Protein AF-A0AA48KDN8-F1 (afdb_monomer)

Foldseek 3Di:
DAAEEEAQVFAPQVVVVVVVCVVVVHAYEYEYCDDDDDDPDPSYHYDHAHDDDCRSLVVCLVPAALRYEYEGPDLVSLVSNVVRNHWYAYNVRHTDDPVVSVVVVVVVVVVVVCVVVVVPPDDPDPPDDDDDPDDDDDDDDDDDDDDDDDDDDDDDDDDDDDDDD

InterPro domains:
  IPR003791 Protein of unknown function UPF0178 [MF_00489] (2-146)
  IPR003791 Protein of unknown function UPF0178 [PF02639] (16-128)
  IPR003791 Protein of unknown function UPF0178 [PTHR35146] (3-128)

Mean predicted aligned error: 16.24 Å

Sequence (165 aa):
MIQIYIDADACPVKEEVYRVARRHRLGVVVVANGFLNLPRDPLIRRVVVGGGLDAADDWIAEQVDAEALVVTADIPLADRCLKRGARVLDPRGRPFTEASIGDALASRELSAFLRDMGAVGGGPRPYGPLPLPGGPGKPDPGPAQTPARPPGSTLTRFRPAALAW

Nearest PDB structures (foldseek):
  8r2j-assembly2_B  TM=6.604E-01  e=4.184E-02  Streptomyces swartbergensis
  8ia9-assembly1_A-2  TM=5.993E-01  e=2.413E-01  Saccharopolyspora spinosa
  3ssm-assembly1_B  TM=5.161E-01  e=4.927E-01  Micromonospora griseorubida
  3fyo-assembly1_B  TM=2.788E-01  e=5.258E-01  Neisseria meningitidis serogroup B
  4jtk-assembly1_B  TM=3.002E-01  e=1.074E+00  Neisseria meningitidis MC58

pLDDT: mean 75.35, std 20.02, range [39.38, 97.06]

Radius of gyration: 26.59 Å; Cα contacts (8 Å, |Δi|>4): 193; chains: 1; bounding box: 38×59×76 Å

Secondary structure (DSSP, 8-state):
--EEEEETTT-S-HHHHHHHHHHHT-EEEEEESS-------TTEEEEE--SSTTHHHHHHHHH--TTEEEE-S-HHHHHHHHHTT-EEE-TTSPBP-HHHHHHHHHHHHHHHHHHHTTTT--PPPP-PPPPPTTPPPPPPPPPPPPPPPPP-------PPPP---

Structure (mmCIF, N/CA/C/O backbone):
data_AF-A0AA48KDN8-F1
#
_entry.id   AF-A0AA48KDN8-F1
#
loop_
_atom_site.group_PDB
_atom_site.id
_atom_site.type_symbol
_atom_site.label_atom_id
_atom_site.label_alt_id
_atom_site.label_comp_id
_atom_site.label_asym_id
_atom_site.label_entity_id
_atom_site.label_seq_id
_atom_site.pdbx_PDB_ins_code
_atom_site.Cartn_x
_atom_site.Cartn_y
_atom_site.Cartn_z
_atom_site.occupancy
_atom_site.B_iso_or_equiv
_atom_site.auth_seq_id
_atom_site.auth_comp_id
_atom_site.auth_asym_id
_atom_site.auth_atom_id
_atom_site.pdbx_PDB_model_num
ATOM 1 N N . MET A 1 1 ? -7.954 -1.469 14.631 1.00 76.81 1 MET A N 1
ATOM 2 C CA . MET A 1 1 ? -8.817 -0.922 13.555 1.00 76.81 1 MET A CA 1
ATOM 3 C C . MET A 1 1 ? -8.069 -1.059 12.238 1.00 76.81 1 MET A C 1
ATOM 5 O O . MET A 1 1 ? -6.933 -0.623 12.172 1.00 76.81 1 MET A O 1
ATOM 9 N N . ILE A 1 2 ? -8.682 -1.633 11.197 1.00 90.56 2 ILE A N 1
ATOM 10 C CA . ILE A 1 2 ? -7.987 -1.855 9.917 1.00 90.56 2 ILE A CA 1
ATOM 11 C C . ILE A 1 2 ? -7.690 -0.521 9.216 1.00 90.56 2 ILE A C 1
ATOM 13 O O . ILE A 1 2 ? -8.603 0.284 9.017 1.00 90.56 2 ILE A O 1
ATOM 17 N N . GLN A 1 3 ? -6.439 -0.326 8.799 1.00 94.50 3 GLN A N 1
ATOM 18 C CA . GLN A 1 3 ? -5.979 0.857 8.068 1.00 94.50 3 GLN A CA 1
ATOM 19 C C . GLN A 1 3 ? -5.428 0.449 6.698 1.00 94.50 3 GLN A C 1
ATOM 21 O O . GLN A 1 3 ? -4.655 -0.502 6.588 1.00 94.50 3 GLN A O 1
ATOM 26 N N . ILE A 1 4 ? -5.817 1.170 5.644 1.00 96.06 4 ILE A N 1
ATOM 27 C CA . ILE A 1 4 ? -5.338 0.910 4.284 1.00 96.06 4 ILE A CA 1
ATOM 28 C C . ILE A 1 4 ? -4.125 1.792 3.993 1.00 96.06 4 ILE A C 1
ATOM 30 O O . ILE A 1 4 ? -4.174 2.998 4.231 1.00 96.06 4 ILE A O 1
ATOM 34 N N . TYR A 1 5 ? -3.074 1.208 3.429 1.00 97.06 5 TYR A N 1
ATOM 35 C CA . TYR A 1 5 ? -1.894 1.906 2.927 1.00 97.06 5 TYR A CA 1
ATOM 36 C C . TYR A 1 5 ? -1.799 1.697 1.419 1.00 97.06 5 TYR A C 1
ATOM 38 O O . TYR A 1 5 ? -1.933 0.575 0.936 1.00 97.06 5 TYR A O 1
ATOM 46 N N . ILE A 1 6 ? -1.591 2.774 0.669 1.00 96.00 6 ILE A N 1
ATOM 47 C CA . ILE A 1 6 ? -1.403 2.724 -0.780 1.00 96.00 6 ILE A CA 1
ATOM 48 C C . ILE A 1 6 ? -0.022 3.270 -1.107 1.00 96.00 6 ILE A C 1
ATOM 50 O O . ILE A 1 6 ? 0.262 4.429 -0.801 1.00 96.00 6 ILE A O 1
ATOM 54 N N . ASP A 1 7 ? 0.771 2.457 -1.792 1.00 93.94 7 ASP A N 1
ATOM 55 C CA . ASP A 1 7 ? 1.930 2.915 -2.54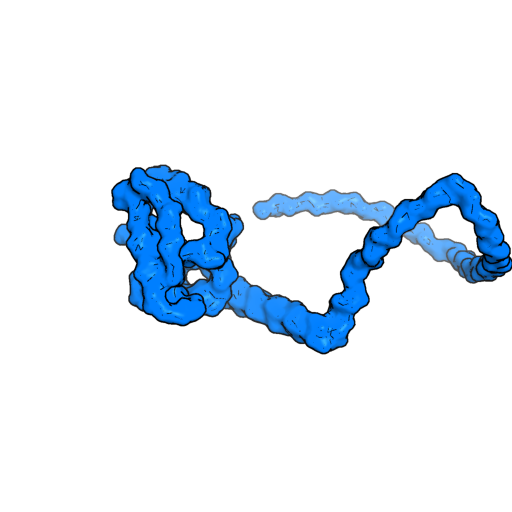9 1.00 93.94 7 ASP A CA 1
ATOM 56 C C . ASP A 1 7 ? 1.426 3.621 -3.819 1.00 93.94 7 ASP A C 1
ATOM 58 O O . ASP A 1 7 ? 0.862 3.011 -4.737 1.00 93.94 7 ASP A O 1
ATOM 62 N N . ALA A 1 8 ? 1.530 4.948 -3.831 1.00 90.06 8 ALA A N 1
ATOM 63 C CA . ALA A 1 8 ? 0.966 5.770 -4.889 1.00 90.06 8 ALA A CA 1
ATOM 64 C C . ALA A 1 8 ? 1.690 5.618 -6.227 1.00 90.06 8 ALA A C 1
ATOM 66 O O . ALA A 1 8 ? 1.058 5.889 -7.258 1.00 90.06 8 ALA A O 1
ATOM 67 N N . ASP A 1 9 ? 2.955 5.204 -6.207 1.00 84.19 9 ASP A N 1
ATOM 68 C CA . ASP A 1 9 ? 3.816 5.128 -7.381 1.00 84.19 9 ASP A CA 1
ATOM 69 C C . ASP A 1 9 ? 3.632 3.779 -8.103 1.00 84.19 9 ASP A C 1
ATOM 71 O O . ASP A 1 9 ? 3.684 3.733 -9.334 1.00 84.19 9 ASP A O 1
ATOM 75 N N . ALA A 1 10 ? 3.265 2.712 -7.379 1.00 80.75 10 ALA A N 1
ATOM 76 C CA . ALA A 1 10 ? 2.968 1.400 -7.970 1.00 80.75 10 ALA A CA 1
ATOM 77 C C . ALA A 1 10 ? 1.468 1.074 -8.150 1.00 80.75 10 ALA A C 1
ATOM 79 O O . ALA A 1 10 ? 1.127 0.066 -8.776 1.00 80.75 10 ALA A O 1
ATOM 80 N N . CYS A 1 11 ? 0.540 1.887 -7.623 1.00 84.62 11 CYS A N 1
ATOM 81 C CA . CYS A 1 11 ? -0.898 1.579 -7.649 1.00 84.62 11 CYS A CA 1
ATOM 82 C C . CYS A 1 11 ? -1.698 2.430 -8.665 1.00 84.62 11 CYS A C 1
ATOM 84 O O . CYS A 1 11 ? -1.943 3.619 -8.419 1.00 84.62 11 CYS A O 1
ATOM 86 N N . PRO A 1 12 ? -2.194 1.850 -9.781 1.00 85.38 12 PRO A N 1
ATOM 87 C CA . PRO A 1 12 ? -3.056 2.560 -10.733 1.00 85.38 12 PRO A CA 1
ATOM 88 C C . PRO A 1 12 ? -4.521 2.693 -10.275 1.00 85.38 12 PRO A C 1
ATOM 90 O O . PRO A 1 12 ? -5.234 3.545 -10.795 1.00 85.38 12 PRO A O 1
ATOM 93 N N . VAL A 1 13 ? -4.977 1.897 -9.300 1.00 90.12 13 VAL A N 1
ATOM 94 C CA . VAL A 1 13 ? -6.401 1.757 -8.906 1.00 90.12 13 VAL A CA 1
ATOM 95 C C . VAL A 1 13 ? -6.780 2.549 -7.645 1.00 90.12 13 VAL A C 1
ATOM 97 O O . VAL A 1 13 ? -7.570 2.110 -6.807 1.00 90.12 13 VAL A O 1
ATOM 100 N N . LYS A 1 14 ? -6.176 3.727 -7.461 1.00 91.69 14 LYS A N 1
ATOM 101 C CA . LYS A 1 14 ? -6.358 4.560 -6.257 1.00 91.69 14 LYS A CA 1
ATOM 102 C C . LYS A 1 14 ? -7.829 4.923 -6.001 1.00 91.69 14 LYS A C 1
ATOM 104 O O . LYS A 1 14 ? -8.303 4.807 -4.872 1.00 91.69 14 LYS A O 1
ATOM 109 N N . GLU A 1 15 ? -8.564 5.293 -7.048 1.00 92.12 15 GLU A N 1
ATOM 110 C CA . GLU A 1 15 ? -9.979 5.682 -6.958 1.00 92.12 15 GLU A CA 1
ATOM 111 C C . GLU A 1 15 ? -10.882 4.524 -6.513 1.00 92.12 15 GLU A C 1
ATOM 113 O O . GLU A 1 15 ? -11.790 4.697 -5.691 1.00 92.12 15 GLU A O 1
ATOM 118 N N . GLU A 1 16 ? -10.615 3.312 -6.999 1.00 92.69 16 GLU A N 1
ATOM 119 C CA . GLU A 1 16 ? -11.314 2.109 -6.565 1.00 92.69 16 GLU A CA 1
ATOM 120 C C . GLU A 1 16 ? -11.091 1.847 -5.077 1.00 92.69 16 GLU A C 1
ATOM 122 O O . GLU A 1 16 ? -12.059 1.551 -4.366 1.00 92.69 16 GLU A O 1
ATOM 127 N N . VAL A 1 17 ? -9.853 2.008 -4.595 1.00 92.38 17 VAL A N 1
ATOM 128 C CA . VAL A 1 17 ? -9.531 1.856 -3.170 1.00 92.38 17 VAL A CA 1
ATOM 129 C C . VAL A 1 17 ? -10.294 2.886 -2.340 1.00 92.38 17 VAL A C 1
ATOM 131 O O . VAL A 1 17 ? -10.929 2.510 -1.355 1.00 92.38 17 VAL A O 1
ATOM 134 N N . TYR A 1 18 ? -10.336 4.156 -2.756 1.00 94.38 18 TYR A N 1
ATOM 135 C CA . TYR A 1 18 ? -11.098 5.199 -2.055 1.00 94.38 18 TYR A CA 1
ATOM 136 C C . TYR A 1 18 ? -12.591 4.869 -1.974 1.00 94.38 18 TYR A C 1
ATOM 138 O O . TYR A 1 18 ? -13.215 5.005 -0.918 1.00 94.38 18 TYR A O 1
ATOM 146 N N . ARG A 1 19 ? -13.179 4.383 -3.072 1.00 93.56 19 ARG A N 1
ATOM 147 C CA . ARG A 1 19 ? -14.592 3.986 -3.119 1.00 93.56 19 ARG A CA 1
ATOM 148 C C . ARG A 1 19 ? -14.902 2.834 -2.161 1.00 93.56 19 ARG A C 1
ATOM 150 O O . ARG A 1 19 ? -15.933 2.865 -1.486 1.00 93.56 19 ARG A O 1
ATOM 157 N N . VAL A 1 20 ? -14.039 1.822 -2.099 1.00 90.75 20 VAL A N 1
ATOM 158 C CA . VAL A 1 20 ? -14.213 0.676 -1.194 1.00 90.75 20 VAL A CA 1
ATOM 159 C C . VAL A 1 20 ? -13.986 1.098 0.258 1.00 90.75 20 VAL A C 1
ATOM 161 O O . VAL A 1 20 ? -14.818 0.801 1.113 1.00 90.75 20 VAL A O 1
ATOM 164 N N . ALA A 1 21 ? -12.933 1.866 0.536 1.00 92.44 21 ALA A N 1
ATOM 165 C CA . ALA A 1 21 ? -12.632 2.364 1.874 1.00 92.44 21 ALA A CA 1
ATOM 166 C C . ALA A 1 21 ? -13.796 3.172 2.466 1.00 92.44 21 ALA A C 1
ATOM 168 O O . ALA A 1 21 ? -14.200 2.924 3.601 1.00 92.44 21 ALA A O 1
ATOM 169 N N . ARG A 1 22 ? -14.423 4.048 1.668 1.00 93.56 22 ARG A N 1
ATOM 170 C CA . ARG A 1 22 ? -15.633 4.794 2.060 1.00 93.56 22 ARG A CA 1
ATOM 171 C C . ARG A 1 22 ? -16.791 3.882 2.459 1.00 93.56 22 ARG A C 1
ATOM 173 O O . ARG A 1 22 ? -17.441 4.133 3.471 1.00 93.56 22 ARG A O 1
ATOM 180 N N . ARG A 1 23 ? -17.042 2.809 1.698 1.00 93.62 23 ARG A N 1
ATOM 181 C CA . ARG A 1 23 ? -18.113 1.838 1.993 1.00 93.62 23 ARG A CA 1
ATOM 182 C C . ARG A 1 23 ? -17.907 1.159 3.346 1.00 93.62 23 ARG A C 1
ATOM 184 O O . ARG A 1 23 ? -18.876 0.927 4.061 1.00 93.62 23 ARG A O 1
ATOM 191 N N . HIS A 1 24 ? -16.656 0.863 3.686 1.00 90.19 24 HIS A N 1
ATOM 192 C CA . HIS A 1 24 ? -16.290 0.175 4.922 1.00 90.19 24 HIS A CA 1
ATOM 193 C C . HIS A 1 24 ? -15.873 1.121 6.057 1.00 90.19 24 HIS A C 1
ATOM 195 O O . HIS A 1 24 ? -15.559 0.649 7.145 1.00 90.19 24 HIS A O 1
ATOM 201 N N . ARG A 1 25 ? -15.902 2.444 5.830 1.00 93.38 25 ARG A N 1
ATOM 202 C CA . ARG A 1 25 ? -15.443 3.483 6.772 1.00 93.38 25 ARG A CA 1
ATOM 203 C C . ARG A 1 25 ? -14.018 3.234 7.281 1.00 93.38 25 ARG A C 1
ATOM 205 O O . ARG A 1 25 ? -13.731 3.422 8.460 1.00 93.38 25 ARG A O 1
ATOM 212 N N . LEU A 1 26 ? -13.142 2.791 6.383 1.00 92.81 26 LEU A N 1
ATOM 213 C CA . LEU A 1 26 ? -11.733 2.542 6.678 1.00 92.81 26 LEU A CA 1
ATOM 214 C C . LEU A 1 26 ? -10.900 3.768 6.314 1.00 92.81 26 LEU A C 1
ATOM 216 O O . LEU A 1 26 ? -11.157 4.420 5.300 1.00 92.81 26 LEU A O 1
ATOM 220 N N . GLY A 1 27 ? -9.896 4.060 7.136 1.00 95.00 27 GLY A N 1
ATOM 221 C CA . GLY A 1 27 ? -8.904 5.074 6.815 1.00 95.00 27 GLY A CA 1
ATOM 222 C C . GLY A 1 27 ? -7.989 4.605 5.684 1.00 95.00 27 GLY A C 1
ATOM 223 O O . GLY A 1 27 ? -7.657 3.422 5.585 1.00 95.00 27 GLY A O 1
ATOM 224 N N . VAL A 1 28 ? -7.552 5.550 4.856 1.00 96.44 28 VAL A N 1
ATOM 225 C CA . VAL A 1 28 ? -6.591 5.339 3.773 1.00 96.44 28 VAL A CA 1
ATOM 226 C C . VAL A 1 28 ? -5.419 6.294 3.953 1.00 96.44 28 VAL A C 1
ATOM 228 O O . VAL A 1 28 ? -5.607 7.508 4.022 1.00 96.44 28 VAL A O 1
ATOM 231 N N . VAL A 1 29 ? -4.204 5.756 3.998 1.00 96.69 29 VAL A N 1
ATOM 232 C CA . VAL A 1 29 ? -2.960 6.520 3.894 1.00 96.69 29 VAL A CA 1
ATOM 233 C C . VAL A 1 29 ? -2.390 6.310 2.501 1.00 96.69 29 VAL A C 1
ATOM 235 O O . VAL A 1 29 ? -2.074 5.191 2.113 1.00 96.69 29 VAL A O 1
ATOM 238 N N . VAL A 1 30 ? -2.264 7.390 1.742 1.00 96.38 30 VAL A N 1
ATOM 239 C CA . VAL A 1 30 ? -1.648 7.376 0.415 1.00 96.38 30 VAL A CA 1
ATOM 240 C C . VAL A 1 30 ? -0.240 7.926 0.551 1.00 96.38 30 VAL A C 1
ATOM 242 O O . VAL A 1 30 ? -0.078 9.091 0.926 1.00 96.38 30 VAL A O 1
ATOM 245 N N . VAL A 1 31 ? 0.751 7.085 0.274 1.00 95.50 31 VAL A N 1
ATOM 246 C CA . VAL A 1 31 ? 2.174 7.395 0.430 1.00 95.50 31 VAL A CA 1
ATOM 247 C C . VAL A 1 31 ? 2.785 7.573 -0.952 1.00 95.50 31 VAL A C 1
ATOM 249 O O . VAL A 1 31 ? 2.564 6.742 -1.827 1.00 95.50 31 VAL A O 1
ATOM 252 N N . ALA A 1 32 ? 3.501 8.673 -1.163 1.00 93.06 32 ALA A N 1
ATOM 253 C CA . ALA A 1 32 ? 4.107 9.002 -2.449 1.00 93.06 32 ALA A CA 1
ATOM 254 C C . ALA A 1 32 ? 5.475 9.662 -2.254 1.00 93.06 32 ALA A C 1
ATOM 256 O O . ALA A 1 32 ? 5.644 10.462 -1.329 1.00 93.06 32 ALA A O 1
ATOM 257 N N . ASN A 1 33 ? 6.408 9.411 -3.174 1.00 91.19 33 ASN A N 1
ATOM 258 C CA . ASN A 1 33 ? 7.702 10.105 -3.220 1.00 91.19 33 ASN A CA 1
ATOM 259 C C . ASN A 1 33 ? 7.586 11.575 -3.680 1.00 91.19 33 ASN A C 1
ATOM 261 O O . ASN A 1 33 ? 8.533 12.358 -3.595 1.00 91.19 33 ASN A O 1
ATOM 265 N N . GLY A 1 34 ? 6.418 11.969 -4.192 1.00 87.69 34 GLY A N 1
ATOM 266 C CA . GLY A 1 34 ? 6.141 13.311 -4.693 1.00 87.69 34 GLY A CA 1
ATOM 267 C C . GLY A 1 34 ? 4.745 13.807 -4.331 1.00 87.69 34 GLY A C 1
ATOM 268 O O . GLY A 1 34 ? 3.908 13.094 -3.777 1.00 87.69 34 GLY A O 1
ATOM 269 N N . PHE A 1 35 ? 4.472 15.074 -4.646 1.00 86.50 35 PHE A N 1
ATOM 270 C CA . PHE A 1 35 ? 3.154 15.647 -4.401 1.00 86.50 35 PHE A CA 1
ATOM 271 C C . PHE A 1 35 ? 2.093 14.992 -5.296 1.00 86.50 35 PHE A C 1
ATOM 273 O O . PHE A 1 35 ? 2.181 15.048 -6.520 1.00 86.50 35 PHE A O 1
ATOM 280 N N . LEU A 1 36 ? 1.039 14.459 -4.675 1.00 85.94 36 LEU A N 1
ATOM 281 C CA . LEU A 1 36 ? -0.130 13.909 -5.360 1.00 85.94 36 LEU A CA 1
ATOM 282 C C . LEU A 1 36 ? -1.390 14.682 -4.969 1.00 85.94 36 LEU A C 1
ATOM 284 O O . LEU A 1 36 ? -1.639 14.900 -3.780 1.00 85.94 36 LEU A O 1
ATOM 288 N N . ASN A 1 37 ? -2.205 15.084 -5.943 1.00 88.12 37 ASN A N 1
ATOM 289 C CA . ASN A 1 37 ? -3.508 15.677 -5.657 1.00 88.12 37 ASN A CA 1
ATOM 290 C C . ASN A 1 37 ? -4.497 14.575 -5.248 1.00 88.12 37 ASN A C 1
ATOM 292 O O . ASN A 1 37 ? -4.771 13.678 -6.039 1.00 88.12 37 ASN A O 1
ATOM 296 N N . LEU A 1 38 ? -5.012 14.644 -4.020 1.00 89.75 38 LEU A N 1
ATOM 297 C CA . LEU A 1 38 ? -5.957 13.668 -3.476 1.00 89.75 38 LEU A CA 1
ATOM 298 C C . LEU A 1 38 ? -7.347 14.285 -3.301 1.00 89.75 38 LEU A C 1
ATOM 300 O O . LEU A 1 38 ? -7.452 15.495 -3.067 1.00 89.75 38 LEU A O 1
ATOM 304 N N . PRO A 1 39 ? -8.418 13.473 -3.357 1.00 88.62 39 PRO A N 1
ATOM 305 C CA . PRO A 1 39 ? -9.751 13.936 -3.000 1.00 88.62 39 PRO A CA 1
ATOM 306 C C . PRO A 1 39 ? -9.780 14.471 -1.562 1.00 88.62 39 PRO A C 1
ATOM 308 O O . PRO A 1 39 ? -9.140 13.931 -0.659 1.00 88.62 39 PRO A O 1
ATOM 311 N N . ARG A 1 40 ? -10.557 15.536 -1.342 1.00 88.50 40 ARG A N 1
ATOM 312 C CA . ARG A 1 40 ? -10.798 16.082 -0.001 1.00 88.50 40 ARG A CA 1
ATOM 313 C C . ARG A 1 40 ? -11.768 15.169 0.738 1.00 88.50 40 ARG A C 1
ATOM 315 O O . ARG A 1 40 ? -12.978 15.281 0.564 1.00 88.50 40 ARG A O 1
ATOM 322 N N . ASP A 1 41 ? -11.226 14.259 1.534 1.00 92.69 41 ASP A N 1
ATOM 323 C CA . ASP A 1 41 ? -11.993 13.303 2.324 1.00 92.69 41 ASP A CA 1
ATOM 324 C C . ASP A 1 41 ? -11.329 13.104 3.694 1.00 92.69 41 ASP A C 1
ATOM 326 O O . ASP A 1 41 ? -10.117 12.892 3.736 1.00 92.69 41 ASP A O 1
ATOM 330 N N . PRO A 1 42 ? -12.075 13.155 4.813 1.00 92.44 42 PRO A N 1
ATOM 331 C CA . PRO A 1 42 ? -11.506 12.940 6.144 1.00 92.44 42 PRO A CA 1
ATOM 332 C C . PRO A 1 42 ? -10.916 11.537 6.348 1.00 92.44 42 PRO A C 1
ATOM 334 O O . PRO A 1 42 ? -10.065 11.366 7.217 1.00 92.44 42 PRO A O 1
ATOM 337 N N . LEU A 1 43 ? -11.342 10.536 5.570 1.00 93.94 43 LEU A N 1
ATOM 338 C CA . LEU A 1 43 ? -10.791 9.181 5.626 1.00 93.94 43 LEU A CA 1
ATOM 339 C C . LEU A 1 43 ? -9.483 9.043 4.842 1.00 93.94 43 LEU A C 1
ATOM 341 O O . LEU A 1 43 ? -8.794 8.040 5.008 1.00 93.94 43 LEU A O 1
ATOM 345 N N . ILE A 1 44 ? -9.137 10.008 3.984 1.00 95.06 44 ILE A N 1
ATOM 346 C CA . ILE A 1 44 ? -7.990 9.914 3.079 1.00 95.06 44 ILE A CA 1
ATOM 347 C C . ILE A 1 44 ? -6.909 10.887 3.534 1.00 95.06 44 ILE A C 1
ATOM 349 O O . ILE A 1 44 ? -7.034 12.107 3.432 1.00 95.06 44 ILE A O 1
ATOM 353 N N . ARG A 1 45 ? -5.797 10.327 4.003 1.00 95.06 45 ARG A N 1
ATOM 354 C CA . ARG A 1 45 ? -4.606 11.064 4.408 1.00 95.06 45 ARG A CA 1
ATOM 355 C C . ARG A 1 45 ? -3.517 10.910 3.354 1.00 95.06 45 ARG A C 1
ATOM 357 O O . ARG A 1 45 ? -3.207 9.805 2.922 1.00 95.06 45 ARG A O 1
ATOM 364 N N . ARG A 1 46 ? -2.879 12.024 3.003 1.00 94.62 46 ARG A N 1
ATOM 365 C CA . ARG A 1 46 ? -1.659 12.043 2.189 1.00 94.62 46 ARG A CA 1
ATOM 366 C C . ARG A 1 46 ? -0.420 12.015 3.072 1.00 94.62 46 ARG A C 1
ATOM 368 O O . ARG A 1 46 ? -0.341 12.781 4.031 1.00 94.62 46 ARG A O 1
ATOM 375 N N . VAL A 1 47 ? 0.566 11.220 2.686 1.00 95.25 47 VAL A N 1
ATOM 376 C CA . VAL A 1 47 ? 1.935 11.284 3.195 1.00 95.25 47 VAL A CA 1
ATOM 377 C C . VAL A 1 47 ? 2.856 11.438 1.993 1.00 95.25 47 VAL A C 1
ATOM 379 O O . VAL A 1 47 ? 2.837 10.616 1.084 1.00 95.25 47 VAL A O 1
ATOM 382 N N . VAL A 1 48 ? 3.618 12.529 1.966 1.00 92.94 48 VAL A N 1
ATOM 383 C CA . VAL A 1 48 ? 4.674 12.728 0.970 1.00 92.94 48 VAL A CA 1
ATOM 384 C C . VAL A 1 48 ? 5.986 12.505 1.688 1.00 92.94 48 VAL A C 1
ATOM 386 O O . VAL A 1 48 ? 6.268 13.195 2.669 1.00 92.94 48 VAL A O 1
ATOM 389 N N . VAL A 1 49 ? 6.752 11.533 1.221 1.00 90.44 49 VAL A N 1
ATOM 390 C CA . VAL A 1 49 ? 8.088 11.258 1.736 1.00 90.44 49 VAL A CA 1
ATOM 391 C C . VAL A 1 49 ? 9.108 11.882 0.797 1.00 90.44 49 VAL A C 1
ATOM 393 O O . VAL A 1 49 ? 8.959 11.837 -0.420 1.00 90.44 49 VAL A O 1
ATOM 396 N N . GLY A 1 50 ? 10.112 12.540 1.365 1.00 79.94 50 GLY A N 1
ATOM 397 C CA . GLY A 1 50 ? 11.238 13.060 0.601 1.00 79.94 50 GLY A CA 1
ATOM 398 C C . GLY A 1 50 ? 12.436 12.142 0.794 1.00 79.94 50 GLY A C 1
ATOM 399 O O . GLY A 1 50 ? 12.795 11.877 1.936 1.00 79.94 50 GLY A O 1
ATOM 400 N N . GLY A 1 51 ? 13.065 11.697 -0.295 1.00 66.12 51 GLY A N 1
ATOM 401 C CA . GLY A 1 51 ? 14.364 11.020 -0.230 1.00 66.12 51 GLY A CA 1
ATOM 402 C C . GLY A 1 51 ? 14.467 9.747 -1.064 1.00 66.12 51 GLY A C 1
ATOM 403 O O . GLY A 1 51 ? 14.303 8.657 -0.550 1.00 66.12 51 GLY A O 1
ATOM 404 N N . GLY A 1 52 ? 14.852 9.867 -2.334 1.00 70.75 52 GLY A N 1
ATOM 405 C CA . GLY A 1 52 ? 15.225 8.704 -3.151 1.00 70.75 52 GLY A CA 1
ATOM 406 C C . GLY A 1 52 ? 14.048 7.865 -3.659 1.00 70.75 52 GLY A C 1
ATOM 407 O O . GLY A 1 52 ? 12.889 8.170 -3.397 1.00 70.75 52 GLY A O 1
ATOM 408 N N . LEU A 1 53 ? 14.369 6.846 -4.460 1.00 73.94 53 LEU A N 1
ATOM 409 C CA . LEU A 1 53 ? 13.379 6.006 -5.145 1.00 73.94 53 LEU A CA 1
ATOM 410 C C . LEU A 1 53 ? 12.591 5.107 -4.175 1.00 73.94 53 LEU A C 1
ATOM 412 O O . LEU A 1 53 ? 11.413 4.867 -4.419 1.00 73.94 53 LEU A O 1
ATOM 416 N N . ASP A 1 54 ? 13.202 4.708 -3.055 1.00 85.31 54 ASP A N 1
ATOM 417 C CA . ASP A 1 54 ? 12.652 3.687 -2.148 1.00 85.31 54 ASP A CA 1
ATOM 418 C C . ASP A 1 54 ? 12.019 4.267 -0.862 1.00 85.31 54 ASP A C 1
ATOM 420 O O . ASP A 1 54 ? 11.558 3.520 0.002 1.00 85.31 54 ASP A O 1
ATOM 424 N N . ALA A 1 55 ? 11.958 5.598 -0.705 1.00 91.38 55 ALA A N 1
ATOM 425 C CA . ALA A 1 55 ? 11.469 6.215 0.535 1.00 91.38 55 ALA A CA 1
ATOM 426 C C . ALA A 1 55 ? 10.009 5.879 0.856 1.00 91.38 55 ALA A C 1
ATOM 428 O O . ALA A 1 55 ? 9.656 5.743 2.031 1.00 91.38 55 ALA A O 1
ATOM 429 N N . ALA A 1 56 ? 9.141 5.788 -0.156 1.00 92.00 56 ALA A N 1
ATOM 430 C CA . ALA A 1 56 ? 7.737 5.435 0.054 1.00 92.00 56 ALA A CA 1
ATOM 431 C C . ALA A 1 56 ? 7.611 4.021 0.621 1.00 92.00 56 ALA A C 1
ATOM 433 O O . ALA A 1 56 ? 6.886 3.811 1.597 1.00 92.00 56 ALA A O 1
ATOM 434 N N . ASP A 1 57 ? 8.371 3.088 0.060 1.00 93.19 57 ASP A N 1
ATOM 4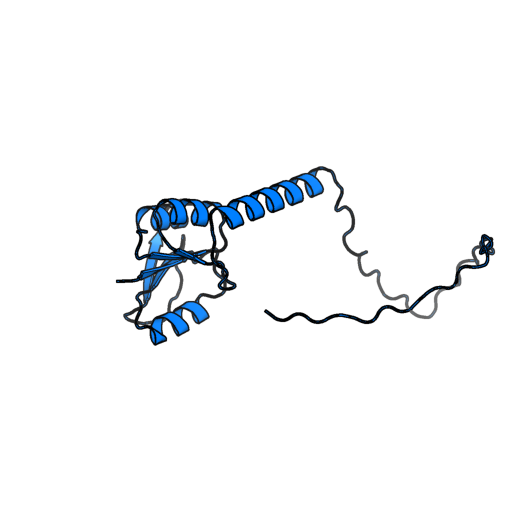35 C CA . ASP A 1 57 ? 8.355 1.690 0.458 1.00 93.19 57 ASP A CA 1
ATOM 436 C C . ASP A 1 57 ? 8.911 1.514 1.870 1.00 93.19 57 ASP A C 1
ATOM 438 O O . ASP A 1 57 ? 8.319 0.806 2.685 1.00 93.19 57 ASP A O 1
ATOM 442 N N . ASP A 1 58 ? 10.014 2.197 2.185 1.00 93.88 58 ASP A N 1
ATOM 443 C CA . ASP A 1 58 ? 10.609 2.191 3.522 1.00 93.88 58 ASP A CA 1
ATOM 444 C C . ASP A 1 58 ? 9.636 2.743 4.564 1.00 93.88 58 ASP A C 1
ATOM 446 O O . ASP A 1 58 ? 9.390 2.107 5.591 1.00 93.88 58 ASP A O 1
ATOM 450 N N . TRP A 1 59 ? 8.992 3.872 4.264 1.00 96.00 59 TRP A N 1
ATOM 451 C CA . TRP A 1 59 ? 8.012 4.465 5.165 1.00 96.00 59 TRP A CA 1
ATOM 452 C C . TRP A 1 59 ? 6.799 3.555 5.376 1.00 96.00 59 TRP A C 1
ATOM 454 O O . TRP A 1 59 ? 6.356 3.376 6.510 1.00 96.00 59 TRP A O 1
ATOM 464 N N . ILE A 1 60 ? 6.255 2.951 4.312 1.00 96.06 60 ILE A N 1
ATOM 465 C CA . ILE A 1 60 ? 5.143 1.998 4.441 1.00 96.06 60 ILE A CA 1
ATOM 466 C C . ILE A 1 60 ? 5.586 0.812 5.297 1.00 96.06 60 ILE A C 1
ATOM 468 O O . ILE A 1 60 ? 4.902 0.475 6.262 1.00 96.06 60 ILE A O 1
ATOM 472 N N . ALA A 1 61 ? 6.731 0.203 4.985 1.00 95.19 61 ALA A N 1
ATOM 473 C CA . ALA A 1 61 ? 7.242 -0.946 5.719 1.00 95.19 61 ALA A CA 1
ATOM 474 C C . ALA A 1 61 ? 7.435 -0.629 7.210 1.00 95.19 61 ALA A C 1
ATOM 476 O O . ALA A 1 61 ? 7.145 -1.472 8.051 1.00 95.19 61 ALA A O 1
ATOM 477 N N . GLU A 1 62 ? 7.872 0.576 7.568 1.00 95.19 62 GLU A N 1
ATOM 478 C CA . GLU A 1 62 ? 8.026 0.985 8.967 1.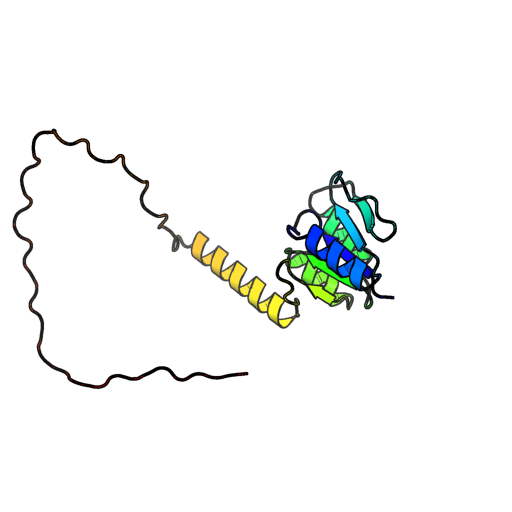00 95.19 62 GLU A CA 1
ATOM 479 C C . GLU A 1 62 ? 6.700 1.171 9.712 1.00 95.19 62 GLU A C 1
ATOM 481 O O . GLU A 1 62 ? 6.645 0.907 10.914 1.00 95.19 62 GLU A O 1
ATOM 486 N N . GLN A 1 63 ? 5.648 1.613 9.020 1.00 95.62 63 GLN A N 1
ATOM 487 C CA . GLN A 1 63 ? 4.369 2.005 9.624 1.00 95.62 63 GLN A CA 1
ATOM 488 C C . GLN A 1 63 ? 3.329 0.886 9.689 1.00 95.62 63 GLN A C 1
ATOM 490 O O . GLN A 1 63 ? 2.343 1.027 10.410 1.00 95.62 63 GLN A O 1
ATOM 495 N N . VAL A 1 64 ? 3.497 -0.188 8.917 1.00 96.12 64 VAL A N 1
ATOM 496 C CA . VAL A 1 64 ? 2.515 -1.278 8.860 1.00 96.12 64 VAL A CA 1
ATOM 497 C C . VAL A 1 64 ? 2.628 -2.232 10.046 1.00 96.12 64 VAL A C 1
ATOM 499 O O . VAL A 1 64 ? 3.718 -2.543 10.533 1.00 96.12 64 VAL A O 1
ATOM 502 N N . ASP A 1 65 ? 1.473 -2.751 10.452 1.00 92.44 65 ASP A N 1
ATOM 503 C CA . ASP A 1 65 ? 1.298 -3.760 11.490 1.00 92.44 65 ASP A CA 1
ATOM 504 C C . ASP A 1 65 ? 0.273 -4.829 11.051 1.00 92.44 65 ASP A C 1
ATOM 506 O O . ASP A 1 65 ? -0.175 -4.858 9.901 1.00 92.44 65 ASP A O 1
ATOM 510 N N . ALA A 1 66 ? -0.124 -5.714 11.969 1.00 91.12 66 ALA A N 1
ATOM 511 C CA . ALA A 1 66 ? -1.085 -6.786 11.698 1.00 91.12 66 ALA A CA 1
ATOM 512 C C . ALA A 1 66 ? -2.506 -6.300 11.336 1.00 91.12 66 ALA A C 1
ATOM 514 O O . ALA A 1 66 ? -3.324 -7.068 10.819 1.00 91.12 66 ALA A O 1
ATOM 515 N N . GLU A 1 67 ? -2.830 -5.033 11.600 1.00 91.75 67 GLU A N 1
ATOM 516 C CA 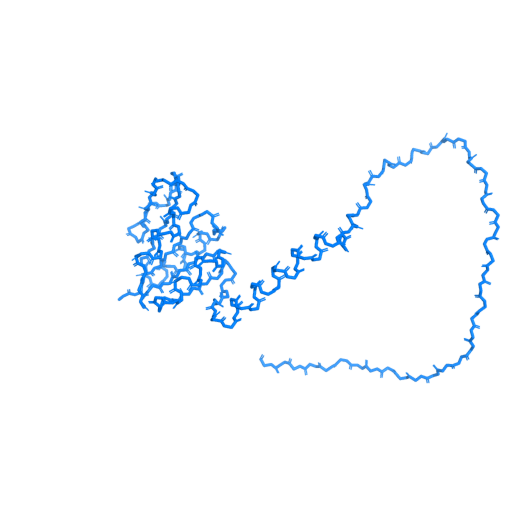. GLU A 1 67 ? -4.105 -4.426 11.226 1.00 91.75 67 GLU A CA 1
ATOM 517 C C . GLU A 1 67 ? -4.024 -3.667 9.891 1.00 91.75 67 GLU A C 1
ATOM 519 O O . GLU A 1 67 ? -5.048 -3.196 9.387 1.00 91.75 67 GLU A O 1
ATOM 524 N N . ALA A 1 68 ? -2.850 -3.604 9.261 1.00 94.56 68 ALA A N 1
ATOM 525 C CA . ALA A 1 68 ? -2.666 -2.935 7.985 1.00 94.56 68 ALA A CA 1
ATOM 526 C C . ALA A 1 68 ? -3.135 -3.779 6.782 1.00 94.56 68 ALA A C 1
ATOM 528 O O . ALA A 1 68 ? -2.958 -5.001 6.715 1.00 94.56 68 ALA A O 1
ATOM 529 N N . LEU A 1 69 ? -3.718 -3.091 5.797 1.00 94.81 69 LEU A N 1
ATOM 530 C CA . LEU A 1 69 ? -3.968 -3.589 4.446 1.00 94.81 69 LEU A CA 1
ATOM 531 C C . LEU A 1 69 ? -3.183 -2.736 3.445 1.00 94.81 69 LEU A C 1
ATOM 533 O O . LEU A 1 69 ? -3.527 -1.580 3.215 1.00 94.81 69 LEU A O 1
ATOM 537 N N . VAL A 1 70 ? -2.146 -3.296 2.839 1.00 96.06 70 VAL A N 1
ATOM 538 C CA . VAL A 1 70 ? -1.272 -2.601 1.889 1.00 96.06 70 VAL A CA 1
ATOM 539 C C . VAL A 1 70 ? -1.700 -2.923 0.461 1.00 96.06 70 VAL A C 1
ATOM 541 O O . VAL A 1 70 ? -1.950 -4.080 0.133 1.00 96.06 70 VAL A O 1
ATOM 544 N N . VAL A 1 71 ? -1.779 -1.910 -0.397 1.00 95.06 71 VAL A N 1
ATOM 545 C CA . VAL A 1 71 ? -2.015 -2.068 -1.836 1.00 95.06 71 VAL A CA 1
ATOM 546 C C . VAL A 1 71 ? -0.782 -1.579 -2.584 1.00 95.06 71 VAL A C 1
ATOM 548 O O . VAL A 1 71 ? -0.498 -0.380 -2.590 1.00 95.06 71 VAL A O 1
ATOM 551 N N . THR A 1 72 ? -0.061 -2.504 -3.213 1.00 93.81 72 THR A N 1
ATOM 552 C CA . THR A 1 72 ? 1.140 -2.214 -4.011 1.00 93.81 72 THR A CA 1
ATOM 553 C C . THR A 1 72 ? 1.282 -3.231 -5.143 1.00 93.81 72 THR A C 1
ATOM 555 O O . THR A 1 72 ? 0.770 -4.346 -5.058 1.00 93.81 72 THR A O 1
ATOM 558 N N . ALA A 1 73 ? 1.952 -2.843 -6.227 1.00 91.00 73 ALA A N 1
ATOM 559 C CA . ALA A 1 73 ? 2.408 -3.777 -7.255 1.00 91.00 73 ALA A CA 1
ATOM 560 C C . ALA A 1 73 ? 3.874 -4.197 -7.055 1.00 91.00 73 ALA A C 1
ATOM 562 O O . ALA A 1 73 ? 4.360 -5.047 -7.805 1.00 91.00 73 ALA A O 1
ATOM 563 N N . ASP A 1 74 ? 4.573 -3.605 -6.083 1.00 90.12 74 ASP A N 1
ATOM 564 C CA . ASP A 1 74 ? 5.968 -3.902 -5.812 1.00 90.12 74 ASP A CA 1
ATOM 565 C C . ASP A 1 74 ? 6.121 -5.136 -4.914 1.00 90.12 74 ASP A C 1
ATOM 567 O O . ASP A 1 74 ? 5.555 -5.240 -3.823 1.00 90.12 74 ASP A O 1
ATOM 571 N N . ILE A 1 75 ? 6.888 -6.106 -5.409 1.00 89.44 75 ILE A N 1
ATOM 572 C CA . ILE A 1 75 ? 7.076 -7.404 -4.754 1.00 89.44 75 ILE A CA 1
ATOM 573 C C . ILE A 1 75 ? 7.982 -7.273 -3.511 1.00 89.44 75 ILE A C 1
ATOM 575 O O . ILE A 1 75 ? 7.595 -7.791 -2.462 1.00 89.44 75 ILE A O 1
ATOM 579 N N . PRO A 1 76 ? 9.152 -6.600 -3.576 1.00 90.94 76 PRO A N 1
ATOM 580 C CA . PRO A 1 76 ? 9.955 -6.279 -2.397 1.00 90.94 76 PRO A CA 1
ATOM 581 C C . PRO 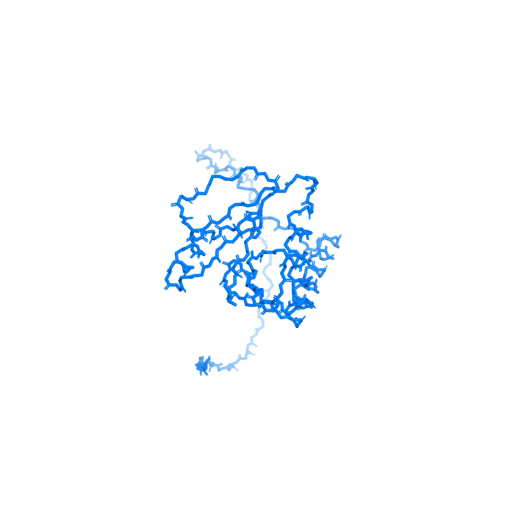A 1 76 ? 9.174 -5.612 -1.259 1.00 90.94 76 PRO A C 1
ATOM 583 O O . PRO A 1 76 ? 9.277 -6.061 -0.116 1.00 90.94 76 PRO A O 1
ATOM 586 N N . LEU A 1 77 ? 8.372 -4.578 -1.537 1.00 92.94 77 LEU A N 1
ATOM 587 C CA . LEU A 1 77 ? 7.525 -3.968 -0.510 1.00 92.94 77 LEU A CA 1
ATOM 588 C C . LEU A 1 77 ? 6.508 -4.971 0.055 1.00 92.94 77 LEU A C 1
ATOM 590 O O . LEU A 1 77 ? 6.373 -5.085 1.276 1.00 92.94 77 LEU A O 1
ATOM 594 N N . ALA A 1 78 ? 5.832 -5.737 -0.808 1.00 93.00 78 ALA A N 1
ATOM 595 C CA . ALA A 1 78 ? 4.858 -6.737 -0.375 1.00 93.00 78 ALA A CA 1
ATOM 596 C C . ALA A 1 78 ? 5.460 -7.765 0.598 1.00 93.00 78 ALA A C 1
ATOM 598 O O . ALA A 1 78 ? 4.868 -8.036 1.643 1.00 93.00 78 ALA A O 1
ATOM 599 N N . ASP A 1 79 ? 6.653 -8.287 0.301 1.00 93.06 79 ASP A N 1
ATOM 600 C CA . ASP A 1 79 ? 7.373 -9.226 1.170 1.00 93.06 79 ASP A CA 1
ATOM 601 C C . ASP A 1 79 ? 7.662 -8.622 2.552 1.00 93.06 79 ASP A C 1
ATOM 603 O O . ASP A 1 79 ? 7.377 -9.236 3.585 1.00 93.06 79 ASP A O 1
ATOM 607 N N . ARG A 1 80 ? 8.157 -7.377 2.589 1.00 94.69 80 ARG A N 1
ATOM 608 C CA . ARG A 1 80 ? 8.435 -6.669 3.848 1.00 94.69 80 ARG A CA 1
ATOM 609 C C . ARG A 1 80 ? 7.175 -6.462 4.685 1.00 94.69 80 ARG A C 1
ATOM 611 O O . ARG A 1 80 ? 7.220 -6.626 5.905 1.00 94.69 80 ARG A O 1
ATOM 618 N N . CYS A 1 81 ? 6.055 -6.131 4.050 1.00 95.00 81 CYS A N 1
ATOM 619 C CA . CYS A 1 81 ? 4.779 -5.941 4.732 1.00 95.00 81 CYS A CA 1
ATOM 620 C C . CYS A 1 81 ? 4.202 -7.263 5.265 1.00 95.00 81 CYS A C 1
ATOM 622 O O . CYS A 1 81 ? 3.752 -7.301 6.413 1.00 95.00 81 CYS A O 1
ATOM 624 N N . LEU A 1 82 ? 4.267 -8.355 4.492 1.00 93.19 82 LEU A N 1
ATOM 625 C CA . LEU A 1 82 ? 3.826 -9.678 4.956 1.00 93.19 82 LEU A CA 1
ATOM 626 C C . LEU A 1 82 ? 4.619 -10.146 6.180 1.00 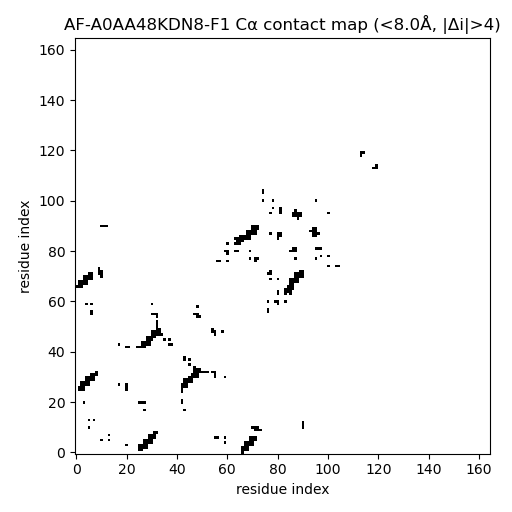93.19 82 LEU A C 1
ATOM 628 O O . LEU A 1 82 ? 4.026 -10.616 7.150 1.00 93.19 82 LEU A O 1
ATOM 632 N N . LYS A 1 83 ? 5.942 -9.937 6.191 1.00 92.81 83 LYS A N 1
ATOM 633 C CA . LYS A 1 83 ? 6.810 -10.263 7.339 1.00 92.81 83 LYS A CA 1
ATOM 634 C C . LYS A 1 83 ? 6.449 -9.499 8.617 1.00 92.81 83 LYS A C 1
ATOM 636 O O . LYS A 1 83 ? 6.777 -9.951 9.710 1.00 92.81 83 LYS A O 1
ATOM 641 N N . ARG A 1 84 ? 5.757 -8.362 8.496 1.00 93.81 84 ARG A N 1
ATOM 642 C CA . ARG A 1 84 ? 5.219 -7.581 9.625 1.00 93.81 84 ARG A CA 1
ATOM 643 C C . ARG A 1 84 ? 3.795 -7.974 10.025 1.00 93.81 84 ARG A C 1
ATOM 645 O O . ARG A 1 84 ? 3.226 -7.369 10.928 1.00 93.81 84 ARG A O 1
ATOM 652 N N . GLY A 1 85 ? 3.223 -8.989 9.380 1.00 90.19 85 GLY A N 1
ATOM 653 C CA . GLY A 1 85 ? 1.869 -9.477 9.635 1.00 90.19 85 GLY A CA 1
ATOM 654 C C . GLY A 1 85 ? 0.771 -8.685 8.925 1.00 90.19 85 GLY A C 1
ATOM 655 O O . GLY A 1 85 ? -0.407 -8.975 9.135 1.00 90.19 85 GLY A O 1
ATOM 656 N N . ALA A 1 86 ? 1.127 -7.708 8.085 1.00 94.25 86 ALA A N 1
ATOM 657 C CA . ALA A 1 86 ? 0.152 -6.955 7.310 1.00 94.25 86 ALA A CA 1
ATOM 658 C C . ALA A 1 86 ? -0.459 -7.828 6.207 1.00 94.25 86 ALA A C 1
ATOM 660 O O . ALA A 1 86 ? 0.168 -8.752 5.688 1.00 94.25 86 ALA A O 1
ATOM 661 N N . ARG A 1 87 ? -1.682 -7.499 5.789 1.00 94.44 87 ARG A N 1
ATOM 662 C CA . ARG A 1 87 ? -2.272 -8.063 4.567 1.00 94.44 87 ARG A CA 1
ATOM 663 C C . ARG A 1 87 ? -1.846 -7.217 3.379 1.00 94.44 87 ARG A C 1
ATOM 665 O O . ARG A 1 87 ? -1.915 -5.996 3.461 1.00 94.44 87 ARG A O 1
ATOM 672 N N . VAL A 1 88 ? -1.471 -7.840 2.266 1.00 95.06 88 VAL A N 1
ATOM 673 C CA . VAL A 1 88 ? -1.046 -7.115 1.059 1.00 95.06 88 VAL A CA 1
ATOM 674 C C . VAL A 1 88 ? -1.854 -7.584 -0.146 1.00 95.06 88 VAL A C 1
ATOM 676 O O . VAL A 1 88 ? -2.055 -8.784 -0.324 1.00 95.06 88 VAL A O 1
ATOM 679 N N . LEU A 1 89 ? -2.324 -6.645 -0.967 1.00 93.25 89 LEU A N 1
ATOM 680 C CA . LEU A 1 89 ? -3.042 -6.897 -2.215 1.00 93.25 89 LEU A CA 1
ATOM 681 C C . LEU A 1 89 ? -2.315 -6.252 -3.396 1.00 93.25 89 LEU A C 1
ATOM 683 O O . LEU A 1 89 ? -1.802 -5.137 -3.286 1.00 93.25 89 LEU A O 1
ATOM 687 N N . ASP A 1 90 ? -2.358 -6.919 -4.545 1.00 91.62 90 ASP A N 1
ATOM 688 C CA . ASP A 1 90 ? -2.003 -6.303 -5.820 1.00 91.62 90 ASP A CA 1
ATOM 689 C C . ASP A 1 90 ? -3.106 -5.323 -6.297 1.00 91.62 90 ASP A C 1
ATOM 691 O O . ASP A 1 90 ? -4.238 -5.341 -5.793 1.00 91.62 90 ASP A O 1
ATOM 695 N N . PRO A 1 91 ? -2.844 -4.484 -7.318 1.00 88.81 91 PRO A N 1
ATOM 696 C CA . PRO A 1 91 ? -3.863 -3.608 -7.906 1.00 88.81 91 PRO A CA 1
ATOM 697 C C . PRO A 1 91 ? -5.082 -4.329 -8.508 1.00 88.81 91 PRO A C 1
ATOM 699 O O . PRO A 1 91 ? -6.072 -3.688 -8.849 1.00 88.81 91 PRO A O 1
ATOM 702 N N . ARG A 1 92 ? -5.025 -5.652 -8.689 1.00 87.56 92 ARG A N 1
ATOM 703 C CA . ARG A 1 92 ? -6.134 -6.483 -9.179 1.00 87.56 92 ARG A CA 1
ATOM 704 C C . ARG A 1 92 ? -6.939 -7.101 -8.029 1.00 87.56 92 ARG A C 1
ATOM 706 O O . ARG A 1 92 ? -7.899 -7.821 -8.296 1.00 87.56 92 ARG A O 1
ATOM 713 N N . GLY A 1 93 ? -6.577 -6.819 -6.776 1.00 82.38 93 GLY A N 1
ATOM 714 C CA . GLY A 1 93 ? -7.223 -7.346 -5.578 1.00 82.38 93 GLY A CA 1
ATOM 715 C C . GLY A 1 93 ? -6.807 -8.773 -5.219 1.00 82.38 93 GLY A C 1
ATOM 716 O O . GLY A 1 93 ? -7.481 -9.409 -4.410 1.00 82.38 93 GLY A O 1
ATOM 717 N N . ARG A 1 94 ? -5.729 -9.302 -5.809 1.00 87.94 94 ARG A N 1
ATOM 718 C CA . ARG A 1 94 ? -5.180 -10.613 -5.445 1.00 87.94 94 ARG A CA 1
ATOM 719 C C . ARG A 1 94 ? -4.287 -10.467 -4.216 1.00 87.94 94 ARG A C 1
ATOM 721 O O . ARG A 1 94 ? -3.442 -9.572 -4.203 1.00 87.94 94 ARG A O 1
ATOM 728 N N . PRO A 1 95 ? -4.444 -11.322 -3.195 1.00 87.81 95 PRO A N 1
ATOM 729 C CA . PRO A 1 95 ? -3.580 -11.275 -2.032 1.00 87.81 95 PRO A CA 1
ATOM 730 C C . PRO A 1 95 ? -2.181 -11.771 -2.371 1.00 87.81 95 PRO A C 1
ATOM 732 O O . PRO A 1 95 ? -2.028 -12.807 -3.020 1.00 87.81 95 PRO A O 1
ATOM 735 N N . PHE A 1 96 ? -1.174 -11.057 -1.874 1.00 88.44 96 PHE A N 1
ATOM 736 C CA . PHE A 1 96 ? 0.155 -11.627 -1.746 1.00 88.44 96 PHE A CA 1
ATOM 737 C C . PHE A 1 96 ? 0.178 -12.564 -0.537 1.00 88.44 96 PHE A C 1
ATOM 739 O O . PHE A 1 96 ? -0.325 -12.255 0.543 1.00 88.44 96 PHE A O 1
ATOM 746 N N . THR A 1 97 ? 0.771 -13.725 -0.742 1.00 83.75 97 THR A N 1
ATOM 747 C CA . THR A 1 97 ? 1.121 -14.726 0.258 1.00 83.75 97 THR A CA 1
ATOM 748 C C . THR A 1 97 ? 2.605 -15.046 0.111 1.00 83.75 97 THR A C 1
ATOM 750 O O . THR A 1 97 ? 3.191 -14.798 -0.945 1.00 83.75 97 THR A O 1
ATOM 753 N N . GLU A 1 98 ? 3.220 -15.636 1.135 1.00 78.25 98 GLU A N 1
ATOM 754 C CA . GLU A 1 98 ? 4.619 -16.086 1.049 1.00 78.25 98 GLU A CA 1
ATOM 755 C C . GLU A 1 98 ? 4.844 -16.998 -0.171 1.00 78.25 98 GLU A C 1
ATOM 757 O O . GLU A 1 98 ? 5.808 -16.822 -0.915 1.00 78.25 98 GLU A O 1
ATOM 762 N N . ALA A 1 99 ? 3.890 -17.895 -0.449 1.00 72.94 99 ALA A N 1
ATOM 763 C CA . ALA A 1 99 ? 3.911 -18.753 -1.630 1.00 72.94 99 ALA A CA 1
ATOM 764 C C . ALA A 1 99 ? 3.818 -17.952 -2.942 1.00 72.94 99 ALA A C 1
ATOM 766 O O . ALA A 1 99 ? 4.619 -18.161 -3.850 1.00 72.94 99 ALA A O 1
ATOM 767 N N . SER A 1 100 ? 2.895 -16.984 -3.039 1.00 71.81 100 SER A N 1
ATOM 768 C CA . SER A 1 100 ? 2.744 -16.196 -4.270 1.00 71.81 100 SER A CA 1
ATOM 769 C C . SER A 1 100 ? 3.934 -15.276 -4.537 1.00 71.81 100 SER A C 1
ATOM 771 O O . SER A 1 100 ? 4.217 -14.968 -5.690 1.00 71.81 100 SER A O 1
ATOM 773 N N . ILE A 1 101 ? 4.617 -14.811 -3.483 1.00 73.19 101 ILE A N 1
ATOM 774 C CA . ILE A 1 101 ? 5.834 -14.005 -3.618 1.00 73.19 101 ILE A CA 1
ATOM 775 C C . ILE A 1 101 ? 6.966 -14.865 -4.175 1.00 73.19 101 ILE A C 1
ATOM 777 O O . ILE A 1 101 ? 7.627 -14.434 -5.118 1.00 73.19 101 ILE A O 1
ATOM 781 N N . GLY A 1 102 ? 7.141 -16.086 -3.659 1.00 66.94 102 GLY A N 1
ATOM 782 C CA . GLY A 1 102 ? 8.106 -17.047 -4.197 1.00 66.94 102 GLY A CA 1
ATOM 783 C C . GLY A 1 102 ? 7.870 -17.337 -5.682 1.00 66.94 102 GLY A C 1
ATOM 784 O O . GLY A 1 102 ? 8.7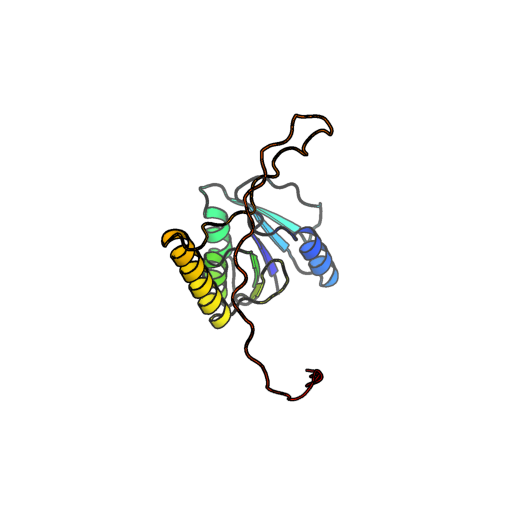89 -17.204 -6.489 1.00 66.94 102 GLY A O 1
ATOM 785 N N . ASP A 1 103 ? 6.624 -17.628 -6.063 1.00 63.66 103 ASP A N 1
ATOM 786 C CA . ASP A 1 103 ? 6.253 -17.895 -7.459 1.00 63.66 103 ASP A CA 1
ATOM 787 C C . ASP A 1 103 ? 6.444 -16.668 -8.368 1.00 63.66 103 ASP A C 1
ATOM 789 O O . ASP A 1 103 ? 6.902 -16.790 -9.511 1.00 63.66 103 ASP A O 1
ATOM 793 N N . ALA A 1 104 ? 6.113 -15.467 -7.876 1.00 63.25 104 ALA A N 1
ATOM 794 C CA . ALA A 1 104 ? 6.270 -14.222 -8.624 1.00 63.25 104 ALA A CA 1
ATOM 795 C C . ALA A 1 104 ? 7.747 -13.847 -8.819 1.00 63.25 104 ALA A C 1
ATOM 797 O O . ALA A 1 104 ? 8.126 -13.434 -9.918 1.00 63.25 104 ALA A O 1
ATOM 798 N N . LEU A 1 105 ? 8.584 -14.022 -7.790 1.00 62.53 105 LEU A N 1
ATOM 799 C CA . LEU A 1 105 ? 10.033 -13.824 -7.874 1.00 62.53 105 LEU A CA 1
ATOM 800 C C . LEU A 1 105 ? 10.662 -14.823 -8.846 1.00 62.53 105 LEU A C 1
ATOM 802 O O . LEU A 1 105 ? 11.327 -14.397 -9.788 1.00 62.53 105 LEU A O 1
ATOM 806 N N . ALA A 1 106 ? 10.358 -16.116 -8.707 1.00 57.38 106 ALA A N 1
ATOM 807 C CA . ALA A 1 106 ? 10.858 -17.158 -9.602 1.00 57.38 106 ALA A CA 1
ATOM 808 C C . ALA A 1 106 ? 10.450 -16.908 -11.066 1.00 57.38 106 ALA A C 1
ATOM 810 O O . ALA A 1 106 ? 11.264 -17.033 -11.981 1.00 57.38 106 ALA A O 1
ATOM 811 N N . SER A 1 107 ? 9.206 -16.479 -11.306 1.00 63.75 107 SER A N 1
ATOM 812 C CA . SER A 1 107 ? 8.723 -16.137 -12.651 1.00 63.75 107 SER A CA 1
ATOM 813 C C . SER A 1 107 ? 9.397 -14.883 -13.220 1.00 63.75 107 SER A C 1
ATOM 815 O O . SER A 1 107 ? 9.667 -14.814 -14.425 1.00 63.75 107 SER A O 1
ATOM 817 N N . ARG A 1 108 ? 9.672 -13.876 -12.377 1.00 65.88 108 ARG A N 1
ATOM 818 C CA . ARG A 1 108 ? 10.361 -12.641 -12.777 1.00 65.88 108 ARG A CA 1
ATOM 819 C C . ARG A 1 108 ? 11.829 -12.910 -13.095 1.00 65.88 108 ARG A C 1
ATOM 821 O O . ARG A 1 108 ? 12.300 -12.411 -14.116 1.00 65.88 108 ARG A O 1
ATOM 828 N N . GLU A 1 109 ? 12.509 -13.724 -12.293 1.00 64.38 109 GLU A N 1
ATOM 829 C CA . GLU A 1 109 ? 13.876 -14.190 -12.548 1.00 64.38 109 GLU A CA 1
ATOM 830 C C . GLU A 1 109 ? 13.946 -15.028 -13.821 1.00 64.38 109 GLU A C 1
ATOM 832 O O . GLU A 1 109 ? 14.761 -14.733 -14.689 1.00 64.38 109 GLU A O 1
ATOM 837 N N . LEU A 1 110 ? 13.028 -15.980 -14.014 1.00 52.94 110 LEU A N 1
ATOM 838 C CA . LEU A 1 110 ? 12.936 -16.758 -15.250 1.00 52.94 110 LEU A CA 1
ATOM 839 C C . LEU A 1 110 ? 12.706 -15.856 -16.474 1.00 52.94 110 LEU A C 1
ATOM 841 O O . LEU A 1 110 ? 13.356 -16.021 -17.501 1.00 52.94 110 LEU A O 1
ATOM 845 N N . SER A 1 111 ? 11.818 -14.864 -16.379 1.00 64.88 111 SER A N 1
ATOM 846 C CA . SER A 1 111 ? 11.543 -13.919 -17.474 1.00 64.88 111 SER A CA 1
ATOM 847 C C . SER A 1 111 ? 12.695 -12.942 -17.734 1.00 64.88 111 SER A C 1
ATOM 849 O O . SER A 1 111 ? 12.846 -12.439 -18.850 1.00 64.88 111 SER A O 1
ATOM 851 N N . ALA A 1 112 ? 13.478 -12.607 -16.707 1.00 65.44 112 ALA A N 1
ATOM 852 C CA . ALA A 1 112 ? 14.707 -11.835 -16.849 1.00 65.44 112 ALA A CA 1
ATOM 853 C C . ALA A 1 112 ? 15.793 -12.690 -17.518 1.00 65.44 112 ALA A C 1
ATOM 855 O O . ALA A 1 112 ? 16.362 -12.266 -18.518 1.00 65.44 112 ALA A O 1
ATOM 856 N N . PHE A 1 113 ? 15.973 -13.927 -17.057 1.00 58.41 113 PHE A N 1
ATOM 857 C CA . PHE A 1 113 ? 16.895 -14.918 -17.603 1.00 58.41 113 PHE A CA 1
ATOM 858 C C . PHE A 1 113 ? 16.596 -15.264 -19.071 1.00 58.41 113 PHE A C 1
ATOM 860 O O . PHE A 1 113 ? 17.500 -15.287 -19.896 1.00 58.41 113 PHE A O 1
ATOM 867 N N . LEU A 1 114 ? 15.327 -15.447 -19.452 1.00 56.84 114 LEU A N 1
ATOM 868 C CA . LEU A 1 114 ? 14.929 -15.699 -20.846 1.00 56.84 114 LEU A CA 1
ATOM 869 C C . LEU A 1 114 ? 15.161 -14.493 -21.772 1.00 56.84 114 LEU A C 1
ATOM 871 O O . LEU A 1 114 ? 15.412 -14.672 -22.965 1.00 56.84 114 LEU A O 1
ATOM 875 N N . ARG A 1 115 ? 15.072 -13.266 -21.242 1.00 65.06 115 ARG A N 1
ATOM 876 C CA . ARG A 1 115 ? 15.424 -12.048 -21.989 1.00 65.06 115 ARG A CA 1
ATOM 877 C C . ARG A 1 115 ? 16.933 -11.913 -22.157 1.00 65.06 115 ARG A C 1
ATOM 879 O O . ARG A 1 115 ? 17.373 -11.581 -23.252 1.00 65.06 115 ARG A O 1
ATOM 886 N N . ASP A 1 116 ? 17.690 -12.211 -21.107 1.00 65.19 116 ASP A N 1
ATOM 887 C CA . ASP A 1 116 ? 19.155 -12.193 -21.107 1.00 65.19 116 ASP A CA 1
ATOM 888 C C . ASP A 1 116 ? 19.739 -13.250 -22.059 1.00 65.19 116 ASP A C 1
ATOM 890 O O . ASP A 1 116 ? 20.651 -12.979 -22.833 1.00 65.19 116 ASP A O 1
ATOM 894 N N . MET A 1 117 ? 19.107 -14.425 -22.130 1.00 57.88 117 MET A N 1
ATOM 895 C CA . MET A 1 117 ? 19.486 -15.498 -23.055 1.00 57.88 117 MET A CA 1
ATOM 896 C C . MET A 1 117 ? 19.030 -15.263 -24.511 1.00 57.88 117 MET A C 1
ATOM 898 O O . MET A 1 117 ? 19.142 -16.155 -25.351 1.00 57.88 117 MET A O 1
ATOM 902 N N . GLY A 1 118 ? 18.481 -14.085 -24.835 1.00 57.00 118 GLY A N 1
ATOM 903 C CA . GLY A 1 118 ? 18.063 -13.723 -26.194 1.00 57.00 118 GLY A CA 1
ATOM 904 C C . GLY A 1 118 ? 16.856 -14.502 -26.739 1.00 57.00 118 GLY A C 1
ATOM 905 O O . GLY A 1 118 ? 16.537 -14.386 -27.922 1.00 57.00 118 GLY A O 1
ATOM 906 N N . ALA A 1 119 ? 16.147 -15.271 -25.905 1.00 53.69 119 ALA A N 1
ATOM 907 C CA . ALA A 1 119 ? 15.051 -16.145 -26.339 1.00 53.69 119 ALA A CA 1
ATOM 908 C C . ALA A 1 119 ? 13.740 -15.393 -26.658 1.00 53.69 119 ALA A C 1
ATOM 910 O O . ALA A 1 119 ? 12.810 -15.980 -27.209 1.00 53.69 119 ALA A O 1
ATOM 911 N N . VAL A 1 120 ? 13.664 -14.086 -26.372 1.00 50.91 120 VAL A N 1
ATOM 912 C CA . VAL A 1 120 ? 12.544 -13.204 -26.763 1.00 50.91 120 VAL A CA 1
ATOM 913 C C . VAL A 1 120 ? 12.997 -12.214 -27.847 1.00 50.91 120 VAL A C 1
ATOM 915 O O . VAL A 1 120 ? 12.752 -11.013 -27.788 1.00 50.91 120 VAL A O 1
ATOM 918 N N . GLY A 1 121 ? 13.698 -12.717 -28.863 1.00 51.41 121 GLY A N 1
ATOM 919 C CA . GLY A 1 121 ? 13.962 -12.002 -30.111 1.00 51.41 121 GLY A CA 1
ATOM 920 C C . GLY A 1 121 ? 12.803 -12.186 -31.090 1.00 51.41 121 GLY A C 1
ATOM 921 O O . GLY A 1 121 ? 12.864 -13.042 -31.966 1.00 51.41 121 GLY A O 1
ATOM 922 N N . GLY A 1 122 ? 11.724 -11.417 -30.940 1.00 52.28 122 GLY A N 1
ATOM 923 C CA . GLY A 1 122 ? 10.566 -11.567 -31.825 1.00 52.28 122 GLY A CA 1
ATOM 924 C C . GLY A 1 122 ? 9.445 -10.572 -31.580 1.00 52.28 122 GLY A C 1
ATOM 925 O O . GLY A 1 122 ? 8.292 -10.971 -31.442 1.00 52.28 122 GLY A O 1
ATOM 926 N N . GLY A 1 123 ? 9.763 -9.277 -31.518 1.00 54.12 123 GLY A N 1
ATOM 927 C CA . GLY A 1 123 ? 8.727 -8.259 -31.687 1.00 54.12 123 GLY A CA 1
ATOM 928 C C . GLY A 1 123 ? 8.019 -8.459 -33.039 1.00 54.12 123 GLY A C 1
ATOM 929 O O . GLY A 1 123 ? 8.671 -8.875 -34.004 1.00 54.12 123 GLY A O 1
ATOM 930 N N . PRO A 1 124 ? 6.700 -8.211 -33.141 1.00 55.19 124 PRO A N 1
ATOM 931 C CA . PRO A 1 124 ? 6.009 -8.285 -34.423 1.00 55.19 124 PRO A CA 1
ATOM 932 C C . PRO A 1 124 ? 6.727 -7.390 -35.440 1.00 55.19 124 PRO A C 1
ATOM 934 O O . PRO A 1 124 ? 7.187 -6.298 -35.097 1.00 55.19 124 PRO A O 1
ATOM 937 N N . ARG A 1 125 ? 6.864 -7.883 -36.681 1.00 49.34 125 ARG A N 1
ATOM 938 C CA . ARG A 1 125 ? 7.539 -7.156 -37.768 1.00 49.34 125 ARG A CA 1
ATOM 939 C C . ARG A 1 125 ? 6.995 -5.721 -37.825 1.00 49.34 125 ARG A C 1
ATOM 941 O O . ARG A 1 125 ? 5.774 -5.567 -37.742 1.00 49.34 125 ARG A O 1
ATOM 948 N N . PRO A 1 126 ? 7.848 -4.691 -37.987 1.00 51.44 126 PRO A N 1
ATOM 949 C CA . PRO A 1 126 ? 7.369 -3.335 -38.210 1.00 51.44 126 PRO A CA 1
ATOM 950 C C . PRO A 1 126 ? 6.353 -3.357 -39.349 1.00 51.44 126 PRO A C 1
ATOM 952 O O . PRO A 1 126 ? 6.598 -4.007 -40.371 1.00 51.44 126 PRO A O 1
ATOM 955 N N . TYR A 1 127 ? 5.217 -2.686 -39.167 1.00 49.12 127 TYR A N 1
ATOM 956 C CA . TYR A 1 127 ? 4.257 -2.468 -40.242 1.00 49.12 127 TYR A CA 1
ATOM 957 C C . TYR A 1 127 ? 4.980 -1.706 -41.357 1.00 49.12 127 TYR A C 1
ATOM 959 O O . TYR A 1 127 ? 5.162 -0.493 -41.285 1.00 49.12 127 TYR A O 1
ATOM 967 N N . GLY A 1 128 ? 5.468 -2.437 -42.358 1.00 56.41 128 GLY A N 1
ATOM 968 C CA . GLY A 1 128 ? 5.960 -1.840 -43.588 1.00 56.41 128 GLY A CA 1
ATOM 969 C C . GLY A 1 128 ? 4.803 -1.123 -44.288 1.00 56.41 128 GLY A C 1
ATOM 970 O O . GLY A 1 128 ? 3.655 -1.563 -44.159 1.00 56.41 128 GLY A O 1
ATOM 971 N N . PRO A 1 129 ? 5.070 -0.018 -45.001 1.00 50.78 129 PRO A N 1
ATOM 972 C CA . PRO A 1 129 ? 4.022 0.737 -45.672 1.00 50.78 129 PRO A CA 1
ATOM 973 C C . PRO A 1 129 ? 3.255 -0.156 -46.655 1.00 50.78 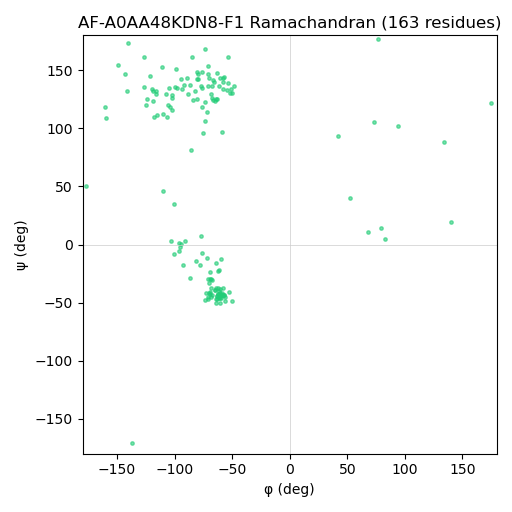129 PRO A C 1
ATOM 975 O O . PRO A 1 129 ? 3.850 -0.982 -47.352 1.00 50.78 129 PRO A O 1
ATOM 978 N N . LEU A 1 130 ? 1.928 0.021 -46.695 1.00 50.12 130 LEU A N 1
ATOM 979 C CA . LEU A 1 130 ? 1.058 -0.606 -47.690 1.00 50.12 130 LEU A CA 1
ATOM 980 C C . LEU A 1 130 ? 1.635 -0.346 -49.096 1.00 50.12 130 LEU A C 1
ATOM 982 O O . LEU A 1 130 ? 1.926 0.810 -49.417 1.00 50.12 130 LEU A O 1
ATOM 986 N N . PRO A 1 131 ? 1.788 -1.369 -49.952 1.00 47.34 131 PRO A N 1
ATOM 987 C CA . PRO A 1 131 ? 2.207 -1.140 -51.323 1.00 47.34 131 PRO A CA 1
ATOM 988 C C . PRO A 1 131 ? 1.100 -0.390 -52.076 1.00 47.34 131 PRO A C 1
ATOM 990 O O . PRO A 1 131 ? -0.056 -0.814 -52.094 1.00 47.34 131 PRO A O 1
ATOM 993 N N . LEU A 1 132 ? 1.460 0.739 -52.689 1.00 47.97 132 LEU A N 1
ATOM 994 C CA . LEU A 1 132 ? 0.593 1.482 -53.603 1.00 47.97 132 LEU A CA 1
ATOM 995 C C . LEU A 1 132 ? 0.328 0.633 -54.863 1.00 47.97 132 LEU A C 1
ATOM 997 O O . LEU A 1 132 ? 1.260 -0.005 -55.366 1.00 47.97 132 LEU A O 1
ATOM 1001 N N . PRO A 1 133 ? -0.898 0.621 -55.413 1.00 41.19 133 PRO A N 1
ATOM 1002 C CA . PRO A 1 133 ? -1.179 -0.103 -56.647 1.00 41.19 133 PRO A CA 1
ATOM 1003 C C . PRO A 1 133 ? -0.532 0.634 -57.831 1.00 41.19 133 PRO A C 1
ATOM 1005 O O . PRO A 1 133 ? -0.937 1.748 -58.151 1.00 41.19 133 PRO A O 1
ATOM 1008 N N . GLY A 1 134 ? 0.470 0.024 -58.482 1.00 55.03 134 GLY A N 1
ATOM 1009 C CA . GLY A 1 134 ? 0.987 0.513 -59.774 1.00 55.03 134 GLY A CA 1
ATOM 1010 C C . GLY A 1 134 ? 2.501 0.479 -60.043 1.00 55.03 134 GLY A C 1
ATOM 1011 O O . GLY A 1 134 ? 2.947 1.200 -60.928 1.00 55.03 134 GLY A O 1
ATOM 1012 N N . GLY A 1 135 ? 3.313 -0.314 -59.332 1.00 47.25 135 GLY A N 1
ATOM 1013 C CA . GLY A 1 135 ? 4.751 -0.482 -59.632 1.00 47.25 135 GLY A CA 1
ATOM 1014 C C . GLY A 1 135 ? 5.071 -1.753 -60.444 1.00 47.25 135 GLY A C 1
ATOM 1015 O O . GLY A 1 135 ? 4.343 -2.737 -60.308 1.00 47.25 135 GLY A O 1
ATOM 1016 N N . PRO A 1 136 ? 6.141 -1.772 -61.269 1.00 49.56 136 PRO A N 1
ATOM 1017 C CA . PRO A 1 136 ? 6.430 -2.866 -62.198 1.00 49.56 136 PRO A CA 1
ATOM 1018 C C . PRO A 1 136 ? 6.798 -4.159 -61.455 1.00 49.56 136 PRO A C 1
ATOM 1020 O O . PRO A 1 136 ? 7.548 -4.142 -60.477 1.00 49.56 136 PRO A O 1
ATOM 1023 N N . GLY A 1 137 ? 6.237 -5.277 -61.923 1.00 48.44 137 GLY A N 1
ATOM 1024 C CA . GLY A 1 137 ? 6.326 -6.589 -61.287 1.00 48.44 137 GLY A CA 1
ATOM 1025 C C . GLY A 1 137 ? 7.761 -7.080 -61.088 1.00 48.44 137 GLY A C 1
ATOM 1026 O O . GLY A 1 137 ? 8.585 -7.041 -62.001 1.00 48.44 137 GLY A O 1
ATOM 1027 N N . LYS A 1 138 ? 8.046 -7.581 -59.881 1.00 53.25 138 LYS A N 1
ATOM 1028 C CA . LYS A 1 138 ? 9.207 -8.446 -59.647 1.00 53.25 138 LYS A CA 1
ATOM 1029 C C . LYS A 1 138 ? 8.970 -9.804 -60.326 1.00 53.25 138 LYS A C 1
ATOM 1031 O O . LYS A 1 138 ? 7.834 -10.273 -60.303 1.00 53.25 138 LYS A O 1
ATOM 1036 N N . PRO A 1 139 ? 10.009 -10.440 -60.892 1.00 52.25 139 PRO A N 1
ATOM 1037 C CA . PRO A 1 139 ? 9.876 -11.754 -61.510 1.00 52.25 139 PRO A CA 1
ATOM 1038 C C . PRO A 1 139 ? 9.548 -12.834 -60.469 1.00 52.25 139 PRO A C 1
ATOM 1040 O O . PRO A 1 139 ? 10.068 -12.806 -59.350 1.00 52.25 139 PRO A O 1
ATOM 1043 N N . ASP A 1 140 ? 8.680 -13.766 -60.870 1.00 50.62 140 ASP A N 1
ATOM 1044 C CA . ASP A 1 140 ? 8.199 -14.899 -60.075 1.00 50.62 140 ASP A CA 1
ATOM 1045 C C . ASP A 1 140 ? 9.347 -15.752 -59.507 1.00 50.62 140 ASP A C 1
ATOM 1047 O O . ASP A 1 140 ? 10.244 -16.161 -60.255 1.00 50.62 140 ASP A O 1
ATOM 1051 N N . PRO A 1 141 ? 9.320 -16.114 -58.212 1.00 50.69 141 PRO A N 1
ATOM 1052 C CA . PRO A 1 141 ? 10.106 -17.233 -57.723 1.00 50.69 141 PRO A CA 1
ATOM 1053 C C . PRO A 1 141 ? 9.449 -18.540 -58.196 1.00 50.69 141 PRO A C 1
ATOM 1055 O O . PRO A 1 141 ? 8.276 -18.793 -57.924 1.00 50.69 141 PRO A O 1
ATOM 1058 N N . GLY A 1 142 ? 10.211 -19.362 -58.925 1.00 48.38 142 GLY A N 1
ATOM 1059 C CA . GLY A 1 142 ? 9.768 -20.657 -59.453 1.00 48.38 142 GLY A CA 1
ATOM 1060 C C . GLY A 1 142 ? 9.184 -21.604 -58.388 1.00 48.38 142 GLY A C 1
ATOM 1061 O O . GLY A 1 142 ? 9.408 -21.420 -57.189 1.00 48.38 142 GLY A O 1
ATOM 1062 N N . PRO A 1 143 ? 8.420 -22.630 -58.805 1.00 46.06 143 PRO A N 1
ATOM 1063 C CA . PRO A 1 143 ? 7.567 -23.388 -57.899 1.00 46.06 143 PRO A CA 1
ATOM 1064 C C . PRO A 1 143 ? 8.372 -24.170 -56.854 1.00 46.06 143 PRO A C 1
ATOM 1066 O O . PRO A 1 143 ? 9.209 -25.017 -57.173 1.00 46.06 143 PRO A O 1
ATOM 1069 N N . ALA A 1 144 ? 8.061 -23.900 -55.586 1.00 49.66 144 ALA A N 1
ATOM 1070 C CA . ALA A 1 144 ? 8.513 -24.671 -54.441 1.00 49.66 144 ALA A CA 1
ATOM 1071 C C . ALA A 1 144 ? 7.966 -26.107 -54.517 1.00 49.66 144 ALA A C 1
ATOM 1073 O O . ALA A 1 144 ? 6.760 -26.335 -54.624 1.00 49.66 144 ALA A O 1
ATOM 1074 N N . GLN A 1 145 ? 8.871 -27.083 -54.448 1.00 46.22 145 GLN A N 1
ATOM 1075 C CA . GLN A 1 145 ? 8.536 -28.501 -54.379 1.00 46.22 145 GLN A CA 1
ATOM 1076 C C . GLN A 1 145 ? 7.786 -28.796 -53.073 1.00 46.22 145 GLN A C 1
ATOM 1078 O O . GLN A 1 145 ? 8.259 -28.487 -51.980 1.00 46.22 145 GLN A O 1
ATOM 1083 N N . THR A 1 146 ? 6.601 -29.390 -53.196 1.00 47.66 146 THR A N 1
ATOM 1084 C CA . THR A 1 146 ? 5.778 -29.843 -52.069 1.00 47.66 146 THR A CA 1
ATOM 1085 C C . THR A 1 146 ? 6.298 -31.198 -51.579 1.00 47.66 146 THR A C 1
ATOM 1087 O O . THR A 1 146 ? 6.353 -32.125 -52.388 1.00 47.66 146 THR A O 1
ATOM 1090 N N . PRO A 1 147 ? 6.644 -31.386 -50.293 1.00 43.56 147 PRO A N 1
ATOM 1091 C CA . PRO A 1 147 ? 6.873 -32.725 -49.774 1.00 43.56 147 PRO A CA 1
ATOM 1092 C C . PRO A 1 147 ? 5.539 -33.446 -49.525 1.00 43.56 147 PRO A C 1
ATOM 1094 O O . PRO A 1 147 ? 4.571 -32.880 -49.013 1.00 43.56 147 PRO A O 1
ATOM 1097 N N . ALA A 1 148 ? 5.512 -34.715 -49.928 1.00 47.75 148 ALA A N 1
ATOM 1098 C CA . ALA A 1 148 ? 4.371 -35.616 -49.880 1.00 47.75 148 ALA A CA 1
ATOM 1099 C C . ALA A 1 148 ? 3.840 -35.856 -48.454 1.00 47.75 148 ALA A C 1
ATOM 1101 O O . ALA A 1 148 ? 4.590 -35.974 -47.486 1.00 47.75 148 ALA A O 1
ATOM 1102 N N . ARG A 1 149 ? 2.513 -35.978 -48.351 1.00 45.16 149 ARG A N 1
ATOM 1103 C CA . ARG A 1 149 ? 1.759 -36.280 -47.129 1.00 45.16 149 ARG A CA 1
ATOM 1104 C C . ARG A 1 149 ? 1.633 -37.806 -46.961 1.00 45.16 149 ARG A C 1
ATOM 1106 O O . ARG A 1 149 ? 1.183 -38.448 -47.910 1.00 45.16 149 ARG A O 1
ATOM 1113 N N . PRO A 1 150 ? 1.958 -38.407 -45.803 1.00 48.38 150 PRO A N 1
ATOM 1114 C CA . PRO A 1 150 ? 1.672 -39.821 -45.560 1.00 48.38 150 PRO A CA 1
ATOM 1115 C C . PRO A 1 150 ? 0.199 -40.039 -45.141 1.00 48.38 150 PRO A C 1
ATOM 1117 O O . PRO A 1 150 ? -0.394 -39.157 -44.507 1.00 48.38 150 PRO A O 1
ATOM 1120 N N . PRO A 1 151 ? -0.417 -41.189 -45.484 1.00 45.81 151 PRO A N 1
ATOM 1121 C CA . PRO A 1 151 ? -1.813 -41.478 -45.172 1.00 45.81 151 PRO A CA 1
ATOM 1122 C C . PRO A 1 151 ? -1.995 -42.159 -43.804 1.00 45.81 151 PRO A C 1
ATOM 1124 O O . PRO A 1 151 ? -1.245 -43.058 -43.441 1.00 45.81 151 PRO A O 1
ATOM 1127 N N . GLY A 1 152 ? -3.082 -41.795 -43.114 1.00 43.25 152 GLY A N 1
ATOM 1128 C CA . GLY A 1 152 ? -3.804 -42.681 -42.194 1.00 43.25 152 GLY A CA 1
ATOM 1129 C C . GLY A 1 152 ? -3.431 -42.634 -40.707 1.00 43.25 152 GLY A C 1
ATOM 1130 O O . GLY A 1 152 ? -2.520 -43.314 -40.260 1.00 43.25 152 GLY A O 1
ATOM 1131 N N . SER A 1 153 ? -4.256 -41.962 -39.903 1.00 43.47 153 SER A N 1
ATOM 1132 C CA . SER A 1 153 ? -4.861 -42.597 -38.722 1.00 43.47 153 SER A CA 1
ATOM 1133 C C . SER A 1 153 ? -6.093 -41.812 -38.270 1.00 43.47 153 SER A C 1
ATOM 1135 O O . SER A 1 153 ? -6.061 -40.628 -37.945 1.00 43.47 153 SER A O 1
ATOM 1137 N N . THR A 1 154 ? -7.222 -42.505 -38.325 1.00 45.66 154 THR A N 1
ATOM 1138 C CA . THR A 1 154 ? -8.465 -42.192 -37.630 1.00 45.66 154 THR A CA 1
ATOM 1139 C C . THR A 1 154 ? -8.203 -42.216 -36.125 1.00 45.66 154 THR A C 1
ATOM 1141 O O . THR A 1 154 ? -7.557 -43.157 -35.678 1.00 45.66 154 THR A O 1
ATOM 1144 N N . LEU A 1 155 ? -8.720 -41.245 -35.359 1.00 43.22 155 LEU A N 1
ATOM 1145 C CA . LEU A 1 155 ? -9.484 -41.467 -34.115 1.00 43.22 155 LEU A CA 1
ATOM 1146 C C . LEU A 1 155 ? -9.840 -40.140 -33.404 1.00 43.22 155 LEU A C 1
ATOM 1148 O O . LEU A 1 155 ? -8.989 -39.365 -32.989 1.00 43.22 155 LEU A O 1
ATOM 1152 N N . THR A 1 156 ? -11.154 -39.969 -33.243 1.00 45.34 156 THR A N 1
ATOM 1153 C CA . THR A 1 156 ? -11.850 -39.504 -32.030 1.00 45.34 156 THR A CA 1
ATOM 1154 C C . THR A 1 156 ? -11.766 -38.031 -31.605 1.00 45.34 156 THR A C 1
ATOM 1156 O O . THR A 1 156 ? -10.831 -37.564 -30.966 1.00 45.34 156 THR A O 1
ATOM 1159 N N . ARG A 1 157 ? -12.893 -37.340 -31.839 1.00 47.94 157 ARG A N 1
ATOM 1160 C CA . ARG A 1 157 ? -13.352 -36.154 -31.097 1.00 47.94 157 ARG A CA 1
ATOM 1161 C C . ARG A 1 157 ? -13.357 -36.415 -29.587 1.00 47.94 157 ARG A C 1
ATOM 1163 O O . ARG A 1 157 ? -14.049 -37.329 -29.147 1.00 47.94 157 ARG A O 1
ATOM 1170 N N . PHE A 1 158 ? -12.763 -35.516 -28.806 1.00 39.47 158 PHE A N 1
ATOM 1171 C CA . PHE A 1 158 ? -13.132 -35.313 -27.403 1.00 39.47 158 PHE A CA 1
ATOM 1172 C C . PHE A 1 158 ? -13.698 -33.902 -27.202 1.00 39.47 158 PHE A C 1
ATOM 1174 O O . PHE A 1 158 ? -13.147 -32.909 -27.672 1.00 39.47 158 PHE A O 1
ATOM 1181 N N . ARG A 1 159 ? -14.869 -33.857 -26.560 1.00 48.81 159 ARG A N 1
ATOM 1182 C CA . ARG A 1 159 ? -15.613 -32.663 -26.135 1.00 48.81 159 ARG A CA 1
ATOM 1183 C C . ARG A 1 159 ? -15.110 -32.174 -24.763 1.00 48.81 159 ARG A C 1
ATOM 1185 O O . ARG A 1 159 ? -14.495 -32.962 -24.048 1.00 48.81 159 ARG A O 1
ATOM 1192 N N . PRO A 1 160 ? -15.382 -30.908 -24.389 1.00 45.84 160 PRO A N 1
ATOM 1193 C CA . PRO A 1 160 ? -14.832 -30.282 -23.191 1.00 45.84 160 PRO A CA 1
ATOM 1194 C C . PRO A 1 160 ? -15.612 -30.694 -21.936 1.00 45.84 160 PRO A C 1
ATOM 1196 O O . PRO A 1 160 ? -16.839 -30.801 -21.977 1.00 45.84 160 PRO A O 1
ATOM 1199 N N . ALA A 1 161 ? -14.903 -30.882 -20.822 1.00 45.97 161 ALA A N 1
ATOM 1200 C CA . ALA A 1 161 ? -15.494 -31.038 -19.498 1.00 45.97 161 ALA A CA 1
ATOM 1201 C C . ALA A 1 161 ? -15.349 -29.731 -18.709 1.00 45.97 161 ALA A C 1
ATOM 1203 O O . ALA A 1 161 ? -14.257 -29.182 -18.578 1.00 45.97 161 ALA A O 1
ATOM 1204 N N . ALA A 1 162 ? -16.488 -29.250 -18.219 1.00 42.69 162 ALA A N 1
ATOM 1205 C CA . ALA A 1 162 ? -16.623 -28.206 -17.220 1.00 42.69 162 ALA A CA 1
ATOM 1206 C C . ALA A 1 162 ? -16.306 -28.750 -15.816 1.00 42.69 162 ALA A C 1
ATOM 1208 O O . ALA A 1 162 ? -16.614 -29.904 -15.537 1.00 42.69 162 ALA A O 1
ATOM 1209 N N . LEU A 1 163 ? -15.768 -27.885 -14.956 1.00 44.22 163 LEU A N 1
ATOM 1210 C CA . LEU A 1 163 ? -15.740 -27.922 -13.483 1.00 44.22 163 LEU A CA 1
ATOM 1211 C C . LEU A 1 163 ? -15.470 -26.450 -13.092 1.00 44.22 163 LEU A C 1
ATOM 1213 O O . LEU A 1 163 ? -14.475 -25.895 -13.544 1.00 44.22 163 LEU A O 1
ATOM 1217 N N . ALA A 1 164 ? -16.393 -25.660 -12.526 1.00 39.38 164 ALA A N 1
ATOM 1218 C CA . ALA A 1 164 ? -16.999 -25.778 -11.196 1.00 39.38 164 ALA A CA 1
ATOM 1219 C C . ALA A 1 164 ? -15.936 -26.139 -10.158 1.00 39.38 164 ALA A C 1
ATOM 1221 O O . ALA A 1 164 ? -15.581 -27.308 -10.096 1.00 39.38 164 ALA A O 1
ATOM 1222 N N . TRP A 1 165 ? -15.347 -25.138 -9.494 1.00 42.25 165 TRP A N 1
ATOM 1223 C CA . TRP A 1 165 ? -15.562 -24.752 -8.088 1.00 42.25 165 TRP A CA 1
ATOM 1224 C C . TRP A 1 165 ? -15.155 -23.282 -7.929 1.00 42.25 165 TRP A C 1
ATOM 1226 O O . TRP A 1 165 ? -14.115 -22.903 -8.515 1.00 42.25 165 TRP A O 1
#

Organism: NCBI:txid2927980

Solvent-accessible surface area (backbone atoms only — not comparable to full-atom values): 10344 Å² total; per-residue (Å²): 124,63,36,36,38,33,40,54,87,56,32,88,49,56,67,61,51,52,57,51,28,60,76,70,73,32,42,34,40,40,32,21,64,53,94,73,95,70,77,94,44,98,48,51,44,82,44,70,37,84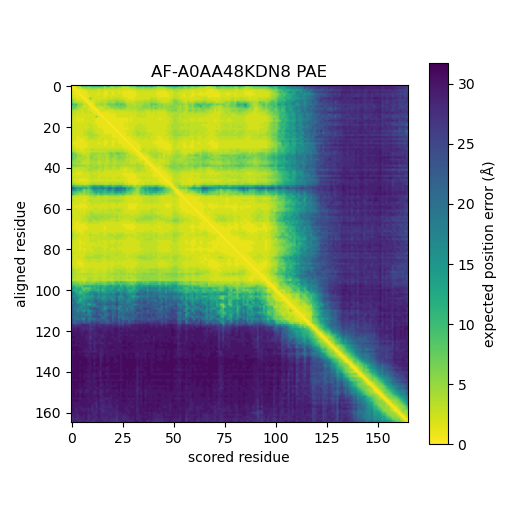,64,70,94,57,35,34,50,53,52,48,50,72,71,51,35,67,47,25,38,37,36,35,62,49,62,73,51,45,53,53,31,45,77,46,51,20,46,35,25,34,74,85,70,48,71,64,44,77,66,55,49,53,54,49,48,54,50,49,52,51,57,47,50,41,51,73,69,55,74,74,76,70,75,79,76,79,87,70,80,81,82,73,93,84,72,87,81,78,83,82,82,75,86,78,83,78,82,84,82,85,84,87,79,91,80,82,90,80,81,88,84,88,75,92,132